Protein AF-A0A378MT13-F1 (afdb_monomer)

Sequence (89 aa):
MLSEERFGFFYIFIFIYFSLLSLSIGYIRPELRTTYDYLEIENKRYYVLSIHRNNIYVLGEKTKDNDEFLFFNQDTLKYYRINITKMPN

Organism: Mannheimia haemolytica (NCBI:txid75985)

Foldseek 3Di:
DPPPVVVVVVVVVVVVVVVVVVVVCVVCVVVVVPPFDWDADPNAIWTFPDQDPQRKTWTFDPDPVRQKIKIAHPVVRDIDIDGHDDDDD

Solvent-accessible surface area (backbone atoms only — not comparable to full-atom values): 5406 Å² total; per-residue (Å²): 144,75,57,69,66,56,49,52,53,50,54,53,50,52,51,52,50,54,51,53,5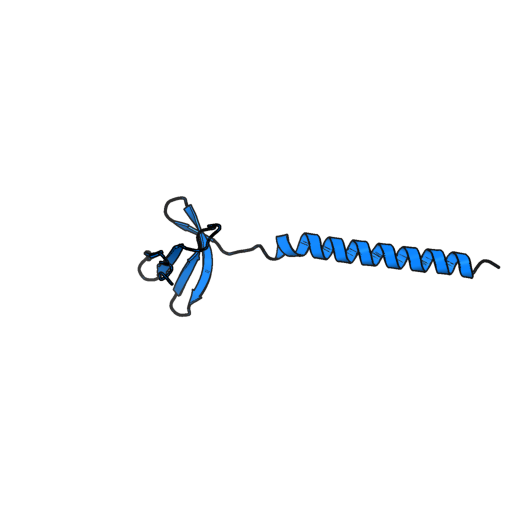0,51,49,50,52,63,63,47,47,60,69,71,67,62,77,64,58,66,49,78,55,95,95,40,75,26,39,57,75,45,78,46,99,80,55,31,35,40,28,32,52,98,52,100,76,65,45,48,38,36,41,37,34,63,92,76,72,47,72,47,82,46,74,62,76,80,77,84,129

pLDDT: mean 77.74, std 11.61, range [47.25, 96.75]

Structure (mmCIF, N/CA/C/O backbone):
data_AF-A0A378MT13-F1
#
_entry.id   AF-A0A378MT13-F1
#
loop_
_atom_site.group_PDB
_atom_site.id
_atom_site.type_symbol
_atom_site.label_atom_id
_atom_site.label_alt_id
_atom_site.label_comp_id
_atom_site.label_asym_id
_atom_site.label_entity_id
_atom_site.label_seq_id
_atom_site.pdbx_PDB_ins_code
_atom_site.Cartn_x
_atom_site.Cartn_y
_atom_site.Cartn_z
_atom_site.occupancy
_atom_site.B_iso_or_equiv
_atom_site.auth_seq_id
_atom_site.auth_comp_id
_atom_site.auth_asym_id
_atom_site.auth_atom_id
_atom_site.pdbx_PDB_model_num
ATOM 1 N N . MET A 1 1 ? 30.660 10.929 -48.610 1.00 47.25 1 MET A N 1
ATOM 2 C CA . MET A 1 1 ? 30.025 9.694 -48.111 1.00 47.25 1 MET A CA 1
ATOM 3 C C . MET A 1 1 ? 30.272 9.645 -46.605 1.00 47.25 1 MET A C 1
ATOM 5 O O . MET A 1 1 ? 31.305 9.168 -46.176 1.00 47.25 1 MET A O 1
ATOM 9 N N . LEU A 1 2 ? 29.447 10.351 -45.825 1.00 54.03 2 LEU A N 1
ATOM 10 C CA . LEU A 1 2 ? 29.644 10.564 -44.371 1.00 54.03 2 LEU A CA 1
ATOM 11 C C . LEU A 1 2 ? 28.296 10.784 -43.648 1.00 54.03 2 LEU A C 1
ATOM 13 O O . LEU A 1 2 ? 28.254 11.223 -42.503 1.00 54.03 2 LEU A O 1
ATOM 17 N N . SER A 1 3 ? 27.183 10.546 -44.349 1.00 64.12 3 SER A N 1
ATOM 18 C CA . SER A 1 3 ? 25.823 10.797 -43.871 1.00 64.12 3 SER A CA 1
ATOM 19 C C . SER A 1 3 ? 25.222 9.549 -43.231 1.00 64.12 3 SER A C 1
ATOM 21 O O . SER A 1 3 ? 24.776 9.624 -42.094 1.00 64.12 3 SER A O 1
ATOM 23 N N . GLU A 1 4 ? 25.252 8.402 -43.912 1.00 66.69 4 GLU A N 1
ATOM 24 C CA . GLU A 1 4 ? 24.550 7.183 -43.477 1.00 66.69 4 GLU A CA 1
ATOM 25 C C . GLU A 1 4 ? 25.055 6.627 -42.141 1.00 66.69 4 GLU A C 1
ATOM 27 O O . GLU A 1 4 ? 24.248 6.341 -41.260 1.00 66.69 4 GLU A O 1
ATOM 32 N N . GLU A 1 5 ? 26.373 6.566 -41.932 1.00 69.56 5 GLU A N 1
ATOM 33 C CA . GLU A 1 5 ? 26.940 6.108 -40.656 1.00 69.56 5 GLU A CA 1
ATOM 34 C C . GLU A 1 5 ? 26.541 7.033 -39.498 1.00 69.56 5 GLU A C 1
ATOM 36 O O . GLU A 1 5 ? 26.123 6.566 -38.439 1.00 69.56 5 GLU A O 1
ATOM 41 N N . ARG A 1 6 ? 26.575 8.357 -39.710 1.00 71.38 6 ARG A N 1
ATOM 42 C CA . ARG A 1 6 ? 26.165 9.348 -38.698 1.00 71.38 6 ARG A CA 1
ATOM 43 C C . ARG A 1 6 ? 24.673 9.255 -38.375 1.00 71.38 6 ARG A C 1
ATOM 45 O O . ARG A 1 6 ? 24.304 9.418 -37.213 1.00 71.38 6 ARG A O 1
ATOM 52 N N . PHE A 1 7 ? 23.831 8.961 -39.368 1.00 77.69 7 PHE A N 1
ATOM 53 C CA . PHE A 1 7 ? 22.410 8.689 -39.147 1.00 77.69 7 PHE A CA 1
ATOM 54 C C . PHE A 1 7 ? 22.204 7.395 -38.352 1.00 77.69 7 PHE A C 1
ATOM 56 O O . PHE A 1 7 ? 21.423 7.394 -37.404 1.00 77.69 7 PHE A O 1
ATOM 63 N N . GLY A 1 8 ? 22.950 6.328 -38.653 1.00 83.38 8 GLY A N 1
ATOM 64 C CA . GLY A 1 8 ? 22.916 5.079 -37.886 1.00 83.38 8 GLY A CA 1
ATOM 65 C C . GLY A 1 8 ? 23.275 5.278 -36.410 1.00 83.38 8 GLY A C 1
ATOM 66 O O . GLY A 1 8 ? 22.523 4.860 -35.529 1.00 83.38 8 GLY A O 1
ATOM 67 N N . PHE A 1 9 ? 24.365 6.001 -36.129 1.00 87.50 9 PHE A N 1
ATOM 68 C CA . PHE A 1 9 ? 24.752 6.353 -34.758 1.00 87.50 9 PHE A CA 1
ATOM 69 C C . PHE A 1 9 ? 23.671 7.164 -34.033 1.00 87.50 9 PHE A C 1
ATOM 71 O O . PHE A 1 9 ? 23.394 6.907 -32.861 1.00 87.50 9 PHE A O 1
ATOM 78 N N . PHE A 1 10 ? 23.028 8.109 -34.721 1.00 89.38 10 PHE A N 1
ATOM 79 C CA . PHE A 1 10 ? 21.945 8.909 -34.154 1.00 89.38 10 PHE A CA 1
ATOM 80 C C . PHE A 1 10 ? 20.717 8.062 -33.788 1.00 89.38 10 PHE A C 1
ATOM 82 O O . PHE A 1 10 ? 20.169 8.219 -32.697 1.00 89.38 10 PHE A O 1
ATOM 89 N N . TYR A 1 11 ? 20.316 7.120 -34.647 1.00 89.62 11 TYR A N 1
ATOM 90 C CA . TYR A 1 11 ? 19.201 6.213 -34.355 1.00 89.62 11 TYR A CA 1
ATOM 91 C C . TYR A 1 11 ? 19.496 5.281 -33.182 1.00 89.62 11 TYR A C 1
ATOM 93 O O . TYR A 1 11 ? 18.642 5.112 -32.312 1.00 89.62 11 TYR A O 1
ATOM 101 N N . ILE A 1 12 ? 20.707 4.720 -33.118 1.00 94.88 12 ILE A N 1
ATOM 102 C CA . ILE A 1 12 ? 21.135 3.873 -31.995 1.00 94.88 12 ILE A CA 1
ATOM 103 C C . ILE A 1 12 ? 21.137 4.680 -30.694 1.00 94.88 12 ILE A C 1
ATOM 105 O O . ILE A 1 12 ? 20.628 4.212 -29.677 1.00 94.88 12 ILE A O 1
ATOM 109 N N . PHE A 1 13 ? 21.647 5.912 -30.730 1.00 94.56 13 PHE A N 1
ATOM 110 C CA . PHE A 1 13 ? 21.640 6.806 -29.577 1.00 94.56 13 PHE A CA 1
ATOM 111 C C . PHE A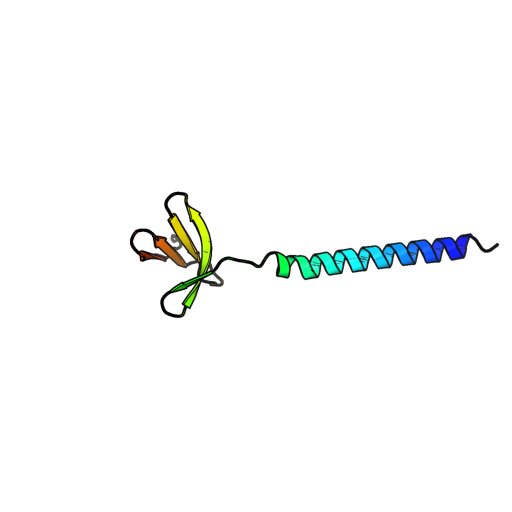 1 13 ? 20.217 7.091 -29.079 1.00 94.56 13 PHE A C 1
ATOM 113 O O . PHE A 1 13 ? 19.944 6.918 -27.893 1.00 94.56 13 PHE A O 1
ATOM 120 N N . ILE A 1 14 ? 19.298 7.466 -29.977 1.00 95.88 14 ILE A N 1
ATOM 121 C CA . ILE A 1 14 ? 17.887 7.702 -29.636 1.00 95.88 14 ILE A CA 1
ATOM 122 C C . ILE A 1 14 ? 17.256 6.442 -29.044 1.00 95.88 14 ILE A C 1
ATOM 124 O O . ILE A 1 14 ? 16.586 6.515 -28.015 1.00 95.88 14 ILE A O 1
ATOM 128 N N . PHE A 1 15 ? 17.481 5.284 -29.666 1.00 96.31 15 PHE A N 1
ATOM 129 C CA . PHE A 1 15 ? 16.920 4.020 -29.203 1.00 96.31 15 PHE A CA 1
ATOM 130 C C . PHE A 1 15 ? 17.380 3.682 -27.780 1.00 96.31 15 PHE A C 1
ATOM 132 O O . PHE A 1 15 ? 16.550 3.380 -26.919 1.00 96.31 15 PHE A O 1
ATOM 139 N N . ILE A 1 16 ? 18.685 3.782 -27.510 1.00 96.69 16 ILE A N 1
ATOM 140 C CA . ILE A 1 16 ? 19.251 3.535 -26.178 1.00 96.69 16 ILE A CA 1
ATOM 141 C C . ILE A 1 16 ? 18.707 4.554 -25.174 1.00 96.69 16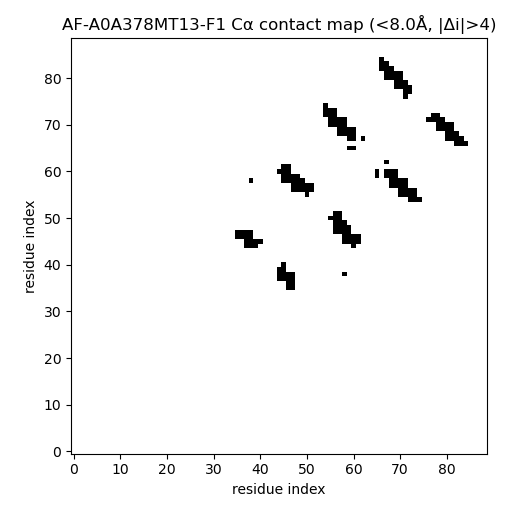 ILE A C 1
ATOM 143 O O . ILE A 1 16 ? 18.275 4.166 -24.089 1.00 96.69 16 ILE A O 1
ATOM 147 N N . TYR A 1 17 ? 18.673 5.837 -25.543 1.00 96.06 17 TYR A N 1
ATOM 148 C CA . TYR A 1 17 ? 18.170 6.908 -24.686 1.00 96.06 17 TYR A CA 1
ATOM 149 C C . TYR A 1 17 ? 16.725 6.653 -24.237 1.00 96.06 17 TYR A C 1
ATOM 151 O O . TYR A 1 17 ? 16.451 6.625 -23.037 1.00 96.06 17 TYR A O 1
ATOM 159 N N . PHE A 1 18 ? 15.805 6.403 -25.174 1.00 96.75 18 PHE A N 1
ATOM 160 C CA . PHE A 1 18 ? 14.399 6.159 -24.836 1.00 96.75 18 PHE A CA 1
ATOM 161 C C . PHE A 1 18 ? 14.186 4.828 -24.110 1.00 96.75 18 PHE A C 1
ATOM 163 O O . PHE A 1 18 ? 13.346 4.759 -23.211 1.00 96.75 18 PHE A O 1
ATOM 170 N N . SER A 1 19 ? 14.962 3.793 -24.441 1.00 96.69 19 SER A N 1
ATOM 171 C CA . SER A 1 19 ? 14.900 2.504 -23.743 1.00 96.69 19 SER A CA 1
ATOM 172 C C . SER A 1 19 ? 15.283 2.657 -22.272 1.00 96.69 19 SER A C 1
ATOM 174 O O . SER A 1 19 ? 14.505 2.278 -21.395 1.00 96.69 19 SER A O 1
ATOM 176 N N . LEU A 1 20 ? 16.429 3.288 -21.993 1.00 96.62 20 LEU A N 1
ATOM 177 C CA . LEU A 1 20 ? 16.882 3.557 -20.627 1.00 96.62 20 LEU A CA 1
ATOM 178 C C . LEU A 1 20 ? 15.912 4.474 -19.879 1.00 96.62 20 LEU A C 1
ATOM 180 O O . LEU A 1 20 ? 15.588 4.199 -18.729 1.00 96.62 20 LEU A O 1
ATOM 184 N N . LEU A 1 21 ? 15.392 5.519 -20.527 1.00 94.94 21 LEU A N 1
ATOM 185 C CA . LEU A 1 21 ? 14.402 6.413 -19.926 1.00 94.94 21 LEU A CA 1
ATOM 186 C C . LEU A 1 21 ? 13.129 5.656 -19.515 1.00 94.94 21 LEU A C 1
ATOM 188 O O . LEU A 1 21 ? 12.647 5.824 -18.396 1.00 94.94 21 LEU A O 1
ATOM 192 N N . SER A 1 22 ? 12.600 4.802 -20.397 1.00 93.31 22 SER A N 1
ATOM 193 C CA . SER A 1 22 ? 11.405 3.998 -20.116 1.00 93.31 22 SER A CA 1
ATOM 194 C C . SER A 1 22 ? 11.623 3.027 -18.954 1.00 93.31 22 SER A C 1
ATOM 196 O O . SER A 1 22 ? 10.745 2.882 -18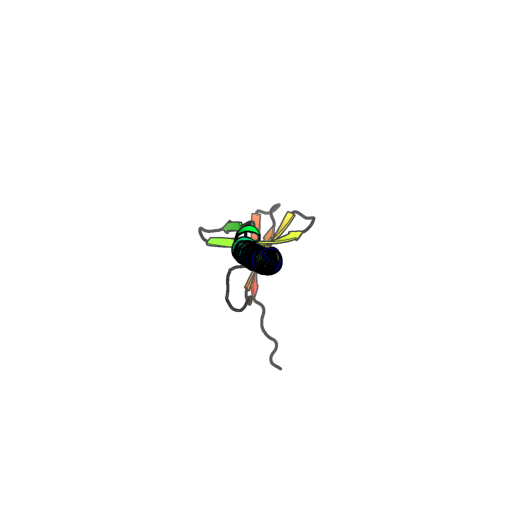.102 1.00 93.31 22 SER A O 1
ATOM 198 N N . LEU A 1 23 ? 12.816 2.430 -18.874 1.00 92.88 23 LEU A N 1
ATOM 199 C CA . LEU A 1 23 ? 13.198 1.516 -17.807 1.00 92.88 23 LEU A CA 1
ATOM 200 C C . LEU A 1 23 ? 13.341 2.258 -16.478 1.00 92.88 23 LEU A C 1
ATOM 202 O O . LEU A 1 23 ? 12.802 1.805 -15.475 1.00 92.8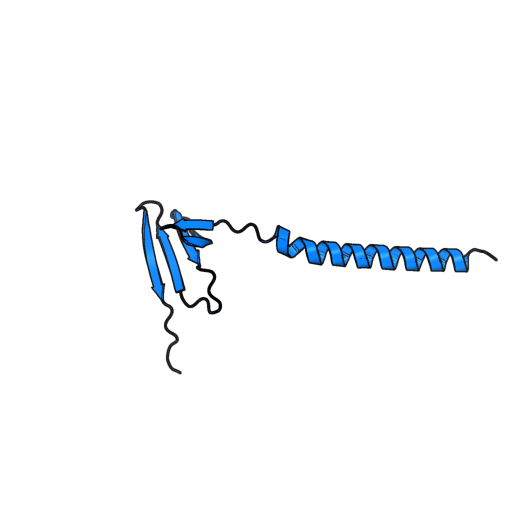8 23 LEU A O 1
ATOM 206 N N . SER A 1 24 ? 13.971 3.433 -16.478 1.00 90.69 24 SER A N 1
ATOM 207 C CA . SER A 1 24 ? 14.083 4.291 -15.297 1.00 90.69 24 SER A CA 1
ATOM 208 C C . SER A 1 24 ? 12.716 4.747 -14.791 1.00 90.69 24 SER A C 1
ATOM 210 O O . SER A 1 24 ? 12.446 4.663 -13.597 1.00 90.69 24 SER A O 1
ATOM 212 N N . ILE A 1 25 ? 11.808 5.168 -15.679 1.00 88.50 25 ILE A N 1
ATOM 213 C CA . ILE A 1 25 ? 10.435 5.522 -15.290 1.00 88.50 25 ILE A CA 1
ATOM 214 C C . ILE A 1 25 ? 9.705 4.293 -14.741 1.00 88.50 25 ILE A C 1
ATOM 216 O O . ILE A 1 25 ? 9.040 4.387 -13.712 1.00 88.50 25 ILE A O 1
ATOM 220 N N . GLY A 1 26 ? 9.836 3.137 -15.395 1.00 85.31 26 GLY A N 1
ATOM 221 C CA . GLY A 1 26 ? 9.257 1.875 -14.935 1.00 85.31 26 GLY A CA 1
ATOM 222 C C . GLY A 1 26 ? 9.798 1.419 -13.578 1.00 85.31 26 GLY A C 1
ATOM 223 O O . GLY A 1 26 ? 9.039 0.864 -12.791 1.00 85.31 26 GLY A O 1
ATOM 224 N N . TYR A 1 27 ? 11.067 1.703 -13.289 1.00 84.81 27 TYR A N 1
ATOM 225 C CA . TYR A 1 27 ? 11.737 1.383 -12.030 1.00 84.81 27 TYR A CA 1
ATOM 226 C C . TYR A 1 27 ? 11.354 2.345 -10.896 1.00 84.81 27 TYR A C 1
ATOM 228 O O . TYR A 1 27 ? 11.108 1.907 -9.778 1.00 84.81 27 TYR A O 1
ATOM 236 N N . ILE A 1 28 ? 11.239 3.645 -11.184 1.00 81.19 28 ILE A N 1
ATOM 237 C CA . ILE A 1 28 ? 10.891 4.680 -10.194 1.00 81.19 28 ILE A CA 1
ATOM 238 C C . ILE A 1 28 ? 9.377 4.693 -9.897 1.00 81.19 28 ILE A C 1
ATOM 240 O O . ILE A 1 28 ? 8.946 5.005 -8.787 1.00 81.19 28 ILE A O 1
ATOM 244 N N . ARG A 1 29 ? 8.528 4.353 -10.876 1.00 72.12 29 ARG A N 1
ATOM 245 C CA . ARG A 1 29 ? 7.059 4.426 -10.752 1.00 72.12 29 ARG A CA 1
ATOM 246 C C . ARG A 1 29 ? 6.472 3.602 -9.590 1.00 72.12 29 ARG A C 1
ATOM 248 O O . ARG A 1 29 ? 5.535 4.109 -8.973 1.00 72.12 29 ARG A O 1
ATOM 255 N N . PRO A 1 30 ? 6.940 2.378 -9.284 1.00 64.75 30 PRO A N 1
ATOM 256 C CA .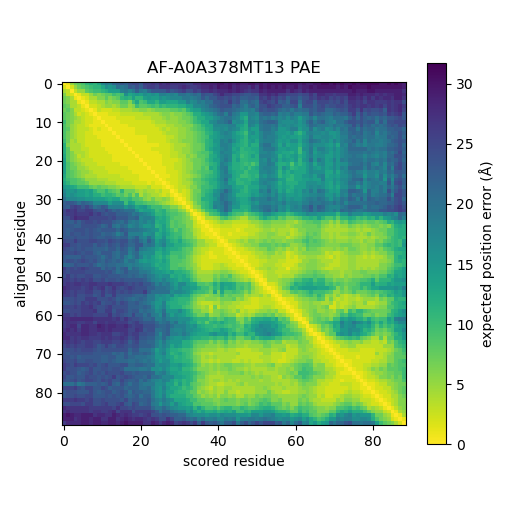 PRO A 1 30 ? 6.526 1.636 -8.098 1.00 64.75 30 PRO A CA 1
ATOM 257 C C . PRO A 1 30 ? 6.804 2.399 -6.804 1.00 64.75 30 PRO A C 1
ATOM 259 O O . PRO A 1 30 ? 5.896 2.510 -5.989 1.00 64.75 30 PRO A O 1
ATOM 262 N N . GLU A 1 31 ? 7.994 2.991 -6.660 1.00 62.69 31 GLU A N 1
ATOM 263 C CA . GLU A 1 31 ? 8.383 3.746 -5.460 1.00 62.69 31 GLU A CA 1
ATOM 264 C C . GLU A 1 31 ? 7.579 5.047 -5.299 1.00 62.69 31 GLU A C 1
ATOM 266 O O . GLU A 1 31 ? 7.193 5.415 -4.189 1.00 62.69 31 GLU A O 1
ATOM 271 N N . LEU A 1 32 ? 7.231 5.715 -6.405 1.00 58.25 32 LEU A N 1
ATOM 272 C CA . LEU A 1 32 ? 6.375 6.911 -6.380 1.00 58.25 32 LEU A CA 1
ATOM 273 C C . LEU A 1 32 ? 4.892 6.601 -6.124 1.00 58.25 32 LEU A C 1
ATOM 275 O O . LEU A 1 32 ? 4.159 7.460 -5.641 1.00 58.25 32 LEU A O 1
ATOM 279 N N . ARG A 1 33 ? 4.422 5.396 -6.468 1.00 55.91 33 ARG A N 1
ATOM 280 C CA . ARG A 1 33 ? 3.037 4.956 -6.211 1.00 55.91 33 ARG A CA 1
ATOM 281 C C . ARG A 1 33 ? 2.840 4.344 -4.824 1.00 55.91 33 ARG A C 1
ATOM 283 O O . ARG A 1 33 ? 1.704 4.047 -4.471 1.00 55.91 33 ARG A O 1
ATOM 290 N N . THR A 1 34 ? 3.907 4.154 -4.050 1.00 54.19 34 THR A N 1
ATOM 291 C CA . THR A 1 34 ? 3.862 3.551 -2.707 1.00 54.19 34 THR A CA 1
ATOM 292 C C . THR A 1 34 ? 3.676 4.547 -1.564 1.00 54.19 34 THR A C 1
ATOM 294 O O . THR A 1 34 ? 3.897 4.185 -0.409 1.00 54.19 34 THR A O 1
ATOM 297 N N . THR A 1 35 ? 3.235 5.777 -1.826 1.00 57.22 35 THR A N 1
ATOM 298 C CA . THR A 1 35 ? 2.756 6.665 -0.757 1.00 57.22 35 THR A CA 1
ATOM 299 C C . THR A 1 35 ? 1.352 6.223 -0.351 1.00 57.22 35 THR A C 1
ATOM 301 O O . THR A 1 35 ? 0.349 6.789 -0.772 1.00 57.22 35 THR A O 1
ATOM 304 N N . TYR A 1 36 ? 1.284 5.129 0.402 1.00 62.78 36 TYR A N 1
ATOM 305 C CA . TYR A 1 36 ? 0.060 4.715 1.069 1.00 62.78 36 TYR A CA 1
ATOM 306 C C . TYR A 1 36 ? -0.022 5.446 2.400 1.00 62.78 36 TYR A C 1
ATOM 308 O O . TYR A 1 36 ? 0.919 5.389 3.198 1.00 62.78 36 TYR A O 1
ATOM 316 N N . ASP A 1 37 ? -1.155 6.090 2.648 1.00 72.31 37 ASP A N 1
ATOM 317 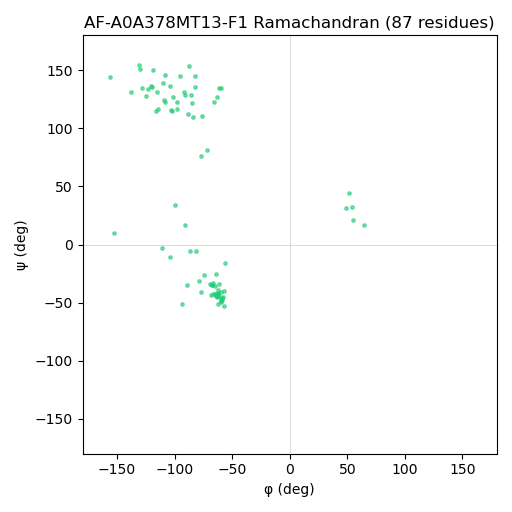C CA . ASP A 1 37 ? -1.472 6.563 3.985 1.00 72.31 37 ASP A CA 1
ATOM 318 C C . ASP A 1 37 ? -1.509 5.352 4.925 1.00 72.31 37 ASP A C 1
ATOM 320 O O . ASP A 1 37 ? -2.046 4.291 4.590 1.00 72.31 37 ASP A O 1
ATOM 324 N N . TYR A 1 38 ? -0.892 5.482 6.094 1.00 77.88 38 TYR A N 1
ATOM 325 C CA . TYR A 1 38 ? -0.892 4.447 7.119 1.00 77.88 38 TYR A CA 1
ATOM 326 C C . TYR A 1 38 ? -1.288 5.051 8.459 1.00 77.88 38 TYR A C 1
ATOM 328 O O . TYR A 1 38 ? -1.047 6.227 8.728 1.00 77.88 38 TYR A O 1
ATOM 336 N N . LEU A 1 39 ? -1.903 4.229 9.299 1.00 81.88 39 LEU A N 1
ATOM 337 C CA . LEU A 1 39 ? -2.348 4.592 10.632 1.00 81.88 39 LEU A CA 1
ATOM 338 C C . LEU A 1 39 ? -1.697 3.643 11.638 1.00 81.88 39 LEU A C 1
ATOM 340 O O . LEU A 1 39 ? -1.635 2.432 11.419 1.00 81.88 39 LEU A O 1
ATOM 344 N N . GLU A 1 40 ? -1.159 4.201 12.718 1.00 82.88 40 GLU A N 1
ATOM 345 C CA . GLU A 1 40 ? -0.504 3.436 13.774 1.00 82.88 40 GLU A CA 1
ATOM 346 C C . GLU A 1 40 ? -1.480 3.221 14.934 1.00 82.88 40 GLU A C 1
ATOM 348 O O . GLU A 1 40 ? -1.949 4.177 15.548 1.00 82.88 40 GLU A O 1
ATOM 353 N N . ILE A 1 41 ? -1.812 1.958 15.208 1.00 80.75 41 ILE A N 1
ATOM 354 C CA . ILE A 1 41 ? -2.688 1.542 16.311 1.00 80.75 41 ILE A CA 1
ATOM 355 C C . ILE A 1 41 ? -1.909 0.522 17.136 1.00 80.75 41 ILE A C 1
ATOM 357 O O . ILE A 1 41 ? -1.396 -0.446 16.578 1.00 80.75 41 ILE A O 1
ATOM 361 N N . GLU A 1 42 ? -1.809 0.735 18.451 1.00 82.62 42 GLU A N 1
ATOM 362 C CA . GLU A 1 42 ? -1.125 -0.189 19.376 1.00 82.62 42 GLU A CA 1
ATOM 363 C C . GLU A 1 42 ? 0.296 -0.567 18.914 1.00 82.62 42 GLU A C 1
ATOM 365 O O . GLU A 1 42 ? 0.700 -1.728 18.951 1.00 82.62 42 GLU A O 1
ATOM 370 N N . ASN A 1 43 ? 1.070 0.428 18.460 1.00 82.50 43 ASN A N 1
ATOM 371 C CA . ASN A 1 43 ? 2.448 0.251 17.979 1.00 82.50 43 ASN A CA 1
ATOM 372 C C . ASN A 1 43 ? 2.575 -0.626 16.711 1.00 82.50 43 ASN A C 1
ATOM 374 O O . ASN A 1 43 ? 3.660 -1.120 16.390 1.00 82.50 43 ASN A O 1
ATOM 378 N N . LYS A 1 44 ? 1.469 -0.838 15.985 1.00 81.25 44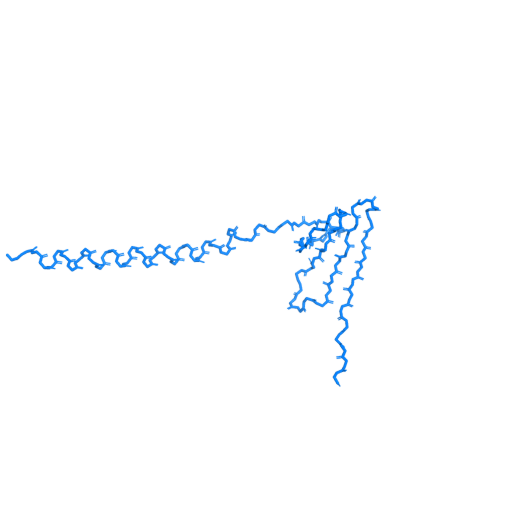 LYS A N 1
ATOM 379 C CA . LYS A 1 44 ? 1.412 -1.597 14.732 1.00 81.25 44 LYS A CA 1
ATOM 380 C C . LYS A 1 44 ? 0.893 -0.705 13.604 1.00 81.25 44 LYS A C 1
ATOM 382 O O . LYS A 1 44 ? -0.056 0.057 13.781 1.00 81.25 44 LYS A O 1
ATOM 387 N N . ARG A 1 45 ? 1.528 -0.785 12.431 1.00 81.56 45 ARG A N 1
ATOM 388 C CA . ARG A 1 45 ? 1.171 0.025 11.255 1.00 81.56 45 ARG A CA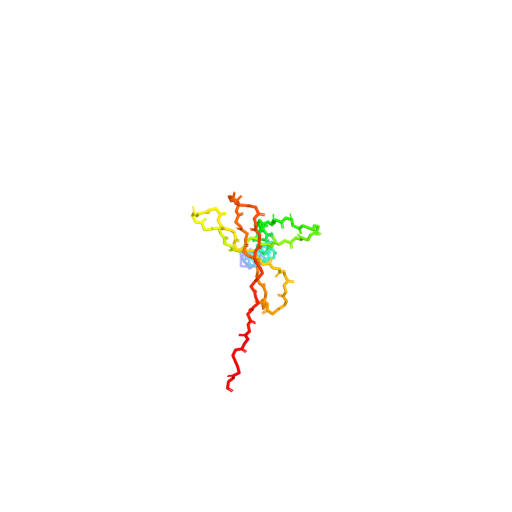 1
ATOM 389 C C . ARG A 1 45 ? 0.149 -0.696 10.390 1.00 81.56 45 ARG A C 1
ATOM 391 O O . ARG A 1 45 ? 0.400 -1.821 9.959 1.00 81.56 45 ARG A O 1
ATOM 398 N N . TYR A 1 46 ? -0.936 -0.005 10.071 1.00 82.62 46 TYR A N 1
ATOM 399 C CA . TYR A 1 46 ? -1.966 -0.479 9.157 1.00 82.62 46 TYR A CA 1
ATOM 400 C C . TYR A 1 46 ? -2.092 0.462 7.965 1.00 82.62 46 TYR A C 1
ATOM 402 O O . TYR A 1 46 ? -2.110 1.679 8.127 1.00 82.62 46 TYR A O 1
ATOM 410 N N . TYR A 1 47 ? -2.184 -0.095 6.763 1.00 82.69 47 TYR A N 1
ATOM 411 C CA . TYR A 1 47 ? -2.328 0.682 5.536 1.00 82.69 47 TYR A CA 1
ATOM 412 C C . TYR A 1 47 ? -3.788 1.075 5.330 1.00 82.69 47 TYR A C 1
ATOM 414 O O . TYR A 1 47 ? -4.682 0.243 5.481 1.00 82.69 47 TYR A O 1
ATOM 422 N N . VAL A 1 48 ? -4.038 2.327 4.958 1.00 82.06 48 VAL A N 1
ATOM 423 C CA . VAL A 1 48 ? -5.376 2.804 4.608 1.00 82.06 48 VAL A CA 1
ATOM 424 C C . VAL A 1 48 ? -5.720 2.292 3.214 1.00 82.06 48 VAL A C 1
ATOM 426 O O . VAL A 1 48 ? -5.136 2.708 2.217 1.00 82.06 48 VAL A O 1
ATOM 429 N N . LEU A 1 49 ? -6.674 1.367 3.148 1.00 79.44 49 LEU A N 1
ATOM 430 C CA . LEU A 1 49 ? -7.147 0.780 1.895 1.00 79.44 49 LEU A CA 1
ATOM 431 C C . LEU A 1 49 ? -8.303 1.584 1.296 1.00 79.44 49 LEU A C 1
ATOM 433 O O . LEU A 1 49 ? -8.437 1.676 0.078 1.00 79.44 49 LEU A O 1
ATOM 437 N N . SER A 1 50 ? -9.163 2.147 2.147 1.00 77.56 50 SER A N 1
ATOM 438 C CA . SER A 1 50 ? -10.300 2.964 1.726 1.00 77.56 50 SER A CA 1
ATOM 439 C C . SER A 1 50 ? -10.727 3.923 2.830 1.00 77.56 50 SER A C 1
ATOM 441 O O . SER A 1 50 ? -10.705 3.570 4.010 1.00 77.56 50 SER A O 1
ATOM 443 N N . ILE A 1 51 ? -11.160 5.117 2.425 1.00 77.94 51 ILE A N 1
ATOM 444 C CA . ILE A 1 51 ? -11.792 6.111 3.292 1.00 77.94 51 ILE A CA 1
ATOM 445 C C . ILE A 1 51 ? -13.235 6.265 2.819 1.00 77.94 51 ILE A C 1
ATOM 447 O O . ILE A 1 51 ? -13.494 6.666 1.681 1.00 77.94 51 ILE A O 1
ATOM 451 N N . HIS A 1 52 ? -14.185 5.921 3.680 1.00 76.94 52 HIS A N 1
ATOM 452 C CA . HIS A 1 52 ? -15.605 6.108 3.416 1.00 76.94 52 HIS A CA 1
ATOM 453 C C . HIS A 1 52 ? -16.062 7.502 3.856 1.00 76.94 52 HIS A C 1
ATOM 455 O O . HIS A 1 52 ? -15.512 8.071 4.797 1.00 76.94 52 HIS A O 1
ATOM 461 N N . ARG A 1 53 ? -17.120 8.033 3.221 1.00 67.44 53 ARG A N 1
ATOM 462 C CA . ARG A 1 53 ? -17.659 9.389 3.481 1.00 67.44 53 ARG A CA 1
ATOM 463 C C . ARG A 1 53 ? -18.049 9.667 4.943 1.00 67.44 53 ARG A C 1
ATOM 465 O O . ARG A 1 53 ? -18.188 10.828 5.299 1.00 67.44 53 ARG A O 1
ATOM 472 N N . ASN A 1 54 ? -18.191 8.635 5.774 1.00 70.50 54 ASN A N 1
ATOM 473 C CA . ASN A 1 54 ? -18.537 8.742 7.194 1.00 70.50 54 ASN A CA 1
ATOM 474 C C . ASN A 1 54 ? -17.309 8.615 8.120 1.00 70.50 54 ASN A C 1
ATOM 476 O O . ASN A 1 54 ? -17.420 8.006 9.176 1.00 70.50 54 ASN A O 1
ATOM 480 N N . ASN A 1 55 ? -16.127 9.094 7.712 1.00 70.62 55 ASN A N 1
ATOM 481 C CA . ASN A 1 55 ? -14.882 9.010 8.503 1.00 70.62 55 ASN A CA 1
ATOM 482 C C . ASN A 1 55 ? -14.520 7.581 8.954 1.00 70.62 55 ASN A C 1
ATOM 484 O O . ASN A 1 55 ? -13.956 7.331 10.024 1.00 70.62 55 ASN A O 1
ATOM 488 N N . ILE A 1 56 ? -14.877 6.620 8.111 1.00 75.31 56 ILE A N 1
ATOM 489 C CA . ILE A 1 56 ? -14.632 5.202 8.319 1.00 75.31 56 ILE A CA 1
ATOM 490 C C . ILE A 1 56 ? -13.433 4.812 7.468 1.00 75.31 56 ILE A C 1
ATOM 492 O O . ILE A 1 56 ? -13.433 5.020 6.254 1.00 75.31 56 ILE A O 1
ATOM 496 N N . TYR A 1 57 ? -12.444 4.202 8.104 1.00 78.88 57 TYR A N 1
ATOM 497 C CA . TYR A 1 57 ? -11.217 3.751 7.474 1.00 78.88 57 TYR A CA 1
ATOM 498 C C . TYR A 1 57 ? -11.242 2.235 7.409 1.00 78.88 57 TYR A C 1
ATOM 500 O O . TYR A 1 57 ? -11.352 1.555 8.431 1.00 78.88 57 TYR A O 1
ATOM 508 N N . VAL A 1 58 ? -11.122 1.703 6.198 1.00 77.25 58 VAL A N 1
ATOM 509 C CA . VAL A 1 58 ? -10.807 0.291 6.005 1.00 77.25 58 VAL A CA 1
ATOM 510 C C . VAL A 1 58 ? -9.294 0.187 5.986 1.00 77.25 58 VAL A C 1
ATOM 512 O O . VAL A 1 58 ? -8.630 0.714 5.092 1.00 77.25 58 VAL A O 1
ATOM 515 N N . LEU A 1 59 ? -8.762 -0.453 7.012 1.00 80.12 59 LEU A N 1
ATOM 516 C CA . LEU A 1 59 ? -7.350 -0.648 7.253 1.00 80.12 59 LEU A CA 1
ATOM 517 C C . LEU A 1 59 ? -6.974 -2.091 6.915 1.00 80.12 59 LEU A C 1
ATOM 519 O O . LEU A 1 59 ? -7.675 -3.039 7.268 1.00 80.12 59 LEU A O 1
ATOM 523 N N . GLY A 1 60 ? -5.852 -2.256 6.231 1.00 71.75 60 GLY A N 1
ATOM 524 C CA . GLY A 1 60 ? -5.255 -3.553 5.946 1.00 71.75 60 GLY A CA 1
ATOM 525 C C . GLY A 1 60 ? -3.970 -3.730 6.729 1.00 71.75 60 GLY A C 1
ATOM 526 O O . GLY A 1 60 ? -3.149 -2.812 6.811 1.00 71.75 60 GLY A O 1
ATOM 527 N N . GLU A 1 61 ? -3.759 -4.926 7.262 1.00 70.56 61 GLU A N 1
ATOM 528 C CA . GLU A 1 61 ? -2.411 -5.357 7.609 1.00 70.56 61 GLU A CA 1
ATOM 529 C C . GLU A 1 61 ? -1.724 -5.900 6.349 1.00 70.56 61 GLU A C 1
ATOM 531 O O . GLU A 1 61 ? -2.364 -6.510 5.494 1.00 70.56 61 GLU A O 1
ATOM 536 N N . LYS A 1 62 ? -0.410 -5.694 6.214 1.00 61.22 62 LYS A N 1
ATOM 537 C CA . LYS A 1 62 ? 0.373 -6.316 5.140 1.00 61.22 62 LYS A CA 1
ATOM 538 C C . LYS A 1 62 ? 0.522 -7.811 5.421 1.00 61.22 62 LYS A C 1
ATOM 540 O O . LYS A 1 62 ? 1.547 -8.254 5.931 1.00 61.22 62 LYS A O 1
ATOM 545 N N . THR A 1 63 ? -0.499 -8.583 5.082 1.00 59.16 63 THR A N 1
ATOM 546 C CA . THR A 1 63 ? -0.478 -10.045 5.117 1.00 59.16 63 THR A CA 1
ATOM 547 C C . THR A 1 63 ? -0.450 -10.586 3.693 1.00 59.16 63 THR A C 1
ATOM 549 O O . THR A 1 63 ? -0.978 -9.987 2.760 1.00 59.16 63 THR A O 1
ATOM 552 N N . LYS A 1 64 ? 0.241 -11.711 3.499 1.00 54.41 64 LYS A N 1
ATOM 553 C CA . LYS A 1 64 ? 0.433 -12.321 2.175 1.00 54.41 64 LYS A CA 1
ATOM 554 C C . LYS A 1 64 ? -0.889 -12.797 1.556 1.00 54.41 64 LYS A C 1
ATOM 556 O O . LYS A 1 64 ? -0.995 -12.844 0.335 1.00 54.41 64 LYS A O 1
ATOM 561 N N . ASP A 1 65 ? -1.872 -13.092 2.405 1.00 64.31 65 ASP A N 1
ATOM 562 C CA . ASP A 1 65 ? -3.136 -13.718 2.025 1.00 64.31 65 ASP A CA 1
ATOM 563 C C . ASP A 1 65 ? -4.359 -12.788 2.152 1.00 64.31 65 ASP A C 1
ATOM 565 O O . ASP A 1 65 ? -5.445 -13.181 1.746 1.00 64.31 65 ASP A O 1
ATOM 569 N N . ASN A 1 66 ? -4.201 -11.540 2.632 1.00 63.28 66 ASN A N 1
ATOM 570 C CA . ASN A 1 66 ? -5.299 -10.568 2.822 1.00 63.28 66 ASN A CA 1
ATOM 571 C C . ASN A 1 66 ? -6.525 -11.148 3.567 1.00 63.28 66 ASN A C 1
ATOM 573 O O . ASN A 1 66 ? -7.660 -10.747 3.320 1.00 63.28 66 ASN A O 1
ATOM 577 N N . ASP A 1 67 ? -6.312 -12.100 4.473 1.00 69.75 67 ASP A N 1
ATOM 578 C CA . ASP A 1 67 ? -7.402 -12.796 5.170 1.00 69.75 67 ASP A CA 1
ATOM 579 C C . ASP A 1 67 ? -7.951 -11.987 6.369 1.00 69.75 67 ASP A C 1
ATOM 581 O O . ASP A 1 67 ? -8.941 -12.375 6.993 1.00 69.75 67 ASP A O 1
ATOM 585 N N . GLU A 1 68 ? -7.328 -10.849 6.694 1.00 71.75 68 GLU A N 1
ATOM 586 C CA . GLU A 1 68 ? -7.652 -10.030 7.861 1.00 71.75 68 GLU A CA 1
ATOM 587 C C . GLU A 1 68 ? -7.653 -8.532 7.532 1.00 71.75 68 GLU A C 1
ATOM 589 O O . GLU A 1 68 ? -6.701 -7.994 6.961 1.00 71.75 68 GLU A O 1
ATOM 594 N N . PHE A 1 69 ? -8.719 -7.849 7.953 1.00 78.06 69 PHE A N 1
ATOM 595 C CA . PHE A 1 69 ? -8.880 -6.402 7.825 1.00 78.06 69 PHE A CA 1
ATOM 596 C C . PHE A 1 69 ? -9.298 -5.779 9.153 1.00 78.06 69 PHE A C 1
ATOM 598 O O . PHE A 1 69 ? -9.946 -6.405 9.993 1.00 78.06 69 PHE A O 1
ATOM 605 N N . LEU A 1 70 ? -8.974 -4.503 9.318 1.00 81.94 70 LEU A N 1
ATOM 606 C CA . LEU A 1 70 ? -9.398 -3.687 10.443 1.00 81.94 70 LEU A CA 1
ATOM 607 C C . LEU A 1 70 ? -10.301 -2.564 9.958 1.00 81.94 70 LEU A C 1
ATOM 609 O O . LEU A 1 70 ? -9.989 -1.840 9.023 1.00 81.94 70 LEU A O 1
ATOM 613 N N . PHE A 1 71 ? -11.434 -2.398 10.617 1.00 83.06 71 PHE A N 1
ATOM 614 C CA . PHE A 1 71 ? -12.338 -1.291 10.380 1.00 83.06 71 PHE A CA 1
ATOM 615 C C . PHE A 1 71 ? -12.170 -0.279 11.500 1.00 83.06 71 PHE A C 1
ATOM 617 O O . PHE A 1 71 ? -12.461 -0.595 12.652 1.00 83.06 71 PHE A O 1
ATOM 624 N N . PHE A 1 72 ? -11.701 0.922 11.179 1.00 83.00 72 PHE A N 1
ATOM 625 C CA . PHE A 1 72 ? -11.491 1.991 12.147 1.00 83.00 72 PHE A CA 1
ATOM 626 C C . PHE A 1 72 ? -12.526 3.097 11.953 1.00 83.00 72 PHE A C 1
ATOM 628 O O . PHE A 1 72 ? -12.671 3.653 10.864 1.00 83.00 72 PHE A O 1
ATOM 635 N N . ASN A 1 73 ? -13.259 3.412 13.017 1.00 81.75 73 ASN A N 1
ATOM 636 C CA . ASN A 1 73 ? -14.228 4.497 13.039 1.00 81.75 73 ASN A CA 1
ATOM 637 C C . ASN A 1 73 ? -13.608 5.695 13.770 1.00 81.75 73 ASN A C 1
ATOM 639 O O . ASN A 1 73 ? -13.348 5.612 14.971 1.00 81.75 73 ASN A O 1
ATOM 643 N N . GLN A 1 74 ? -13.385 6.802 13.058 1.00 79.50 74 GLN A N 1
ATOM 644 C CA . GLN A 1 74 ? -12.763 7.986 13.656 1.00 79.50 74 GLN A CA 1
ATOM 645 C C . GLN A 1 74 ? -13.643 8.676 14.698 1.00 79.50 74 GLN A C 1
ATOM 647 O O . GLN A 1 74 ? -13.112 9.161 15.692 1.00 79.50 74 GLN A O 1
ATOM 652 N N . ASP A 1 75 ? -14.963 8.691 14.512 1.00 82.69 75 ASP A N 1
ATOM 653 C CA . ASP A 1 75 ? -15.881 9.399 15.412 1.00 82.69 75 ASP A CA 1
ATOM 654 C C . ASP A 1 75 ? -15.911 8.766 16.815 1.00 82.69 75 ASP A C 1
ATOM 656 O O . ASP A 1 75 ? -16.069 9.447 17.824 1.00 82.69 75 ASP A O 1
ATOM 660 N N . THR A 1 76 ? -15.751 7.443 16.883 1.00 84.94 76 THR A N 1
ATOM 661 C CA . THR A 1 76 ? -15.788 6.668 18.135 1.00 84.94 76 THR A CA 1
ATOM 662 C C . THR A 1 76 ? -14.411 6.236 18.631 1.00 84.94 76 THR A C 1
ATOM 664 O O . THR A 1 76 ? -14.313 5.731 19.749 1.00 84.94 76 THR A O 1
ATOM 667 N N . LEU A 1 77 ? -13.369 6.387 17.803 1.00 82.50 77 LEU A N 1
ATOM 668 C CA . LEU A 1 77 ? -12.011 5.866 18.016 1.00 82.50 77 LEU A CA 1
ATOM 669 C C . LEU A 1 77 ? -11.958 4.349 18.277 1.00 82.50 77 LEU A C 1
ATOM 671 O O . LEU A 1 77 ? -10.988 3.834 18.832 1.00 82.50 77 LEU A O 1
ATOM 675 N N . LYS A 1 78 ? -13.003 3.616 17.875 1.00 84.88 78 LYS A N 1
ATOM 676 C CA . LYS A 1 78 ? -13.077 2.159 18.001 1.00 84.88 78 LYS A CA 1
ATOM 677 C C . LYS A 1 78 ? -12.629 1.494 16.711 1.00 84.88 78 LYS A C 1
ATOM 679 O O . LYS A 1 78 ? -12.926 1.971 15.613 1.00 84.88 78 LYS A O 1
ATOM 684 N N . TYR A 1 79 ? -11.972 0.349 16.860 1.00 83.56 79 TYR A N 1
ATOM 685 C CA . TYR A 1 79 ? -11.624 -0.519 15.748 1.00 83.56 79 TYR A CA 1
ATOM 686 C C . TYR A 1 79 ? -12.282 -1.895 15.887 1.00 83.56 79 TYR A C 1
ATOM 688 O O . TYR A 1 79 ? -12.512 -2.383 16.993 1.00 83.56 79 TYR A O 1
ATOM 696 N N . TYR A 1 80 ? -12.571 -2.525 14.751 1.00 83.69 80 TYR A N 1
ATOM 697 C CA . TYR A 1 80 ? -13.150 -3.863 14.668 1.00 83.69 80 TYR A CA 1
ATOM 698 C C . TYR A 1 80 ? -12.315 -4.721 13.728 1.00 83.69 80 TYR A C 1
ATOM 700 O O . TYR A 1 80 ? -11.952 -4.281 12.639 1.00 83.69 80 TYR A O 1
ATOM 708 N N . ARG A 1 81 ? -12.014 -5.950 14.143 1.00 84.69 81 ARG A N 1
ATOM 709 C CA . ARG A 1 81 ? -11.258 -6.917 13.345 1.00 84.69 81 ARG A CA 1
ATOM 710 C C . ARG A 1 81 ? -12.220 -7.778 12.534 1.00 84.69 81 ARG A C 1
ATOM 712 O O . ARG A 1 81 ? -13.180 -8.313 13.085 1.00 84.69 81 ARG A O 1
ATOM 719 N N . ILE A 1 82 ? -11.954 -7.912 11.243 1.00 79.94 82 ILE A N 1
ATOM 720 C CA . ILE A 1 82 ? -12.734 -8.719 10.310 1.00 79.94 82 ILE A CA 1
ATOM 721 C C . ILE A 1 82 ? -11.828 -9.839 9.809 1.00 79.94 82 ILE A C 1
ATOM 723 O O . ILE A 1 82 ? -10.850 -9.577 9.113 1.00 79.94 82 ILE A O 1
ATOM 727 N N . ASN A 1 83 ? -12.177 -11.076 10.153 1.00 81.56 83 ASN A N 1
ATOM 728 C CA . ASN A 1 83 ? -11.515 -12.272 9.642 1.00 81.56 83 ASN A CA 1
ATOM 729 C C . ASN A 1 83 ? -12.344 -12.833 8.489 1.00 81.56 83 ASN A C 1
ATOM 731 O O . ASN A 1 83 ? -13.525 -13.142 8.671 1.00 81.56 83 ASN A O 1
ATOM 735 N N . ILE A 1 84 ? -11.736 -12.976 7.316 1.00 77.06 84 ILE A N 1
ATOM 736 C CA . ILE A 1 84 ? -12.383 -13.611 6.173 1.00 77.06 84 ILE A CA 1
ATOM 737 C C . ILE A 1 84 ? -12.197 -15.118 6.304 1.00 77.06 84 ILE A C 1
ATOM 739 O O . ILE A 1 84 ? -11.106 -15.654 6.134 1.00 77.06 84 ILE A O 1
ATOM 743 N N . THR A 1 85 ? -13.281 -15.826 6.596 1.00 77.25 85 THR A N 1
ATOM 744 C CA . THR A 1 85 ? -13.304 -17.284 6.510 1.00 77.25 85 THR A CA 1
ATOM 745 C C . THR A 1 85 ? -13.619 -17.697 5.078 1.00 77.25 85 THR A C 1
ATOM 747 O O . THR A 1 85 ? -14.652 -17.335 4.515 1.00 77.25 85 THR A O 1
ATOM 750 N N . LYS A 1 86 ? -12.721 -18.472 4.463 1.00 73.12 86 LYS A N 1
ATOM 751 C CA . LYS A 1 86 ? -13.003 -19.113 3.174 1.00 73.12 86 LYS A CA 1
ATOM 752 C C . LYS A 1 86 ? -14.118 -20.132 3.402 1.00 73.12 86 LYS A C 1
ATOM 754 O O . LYS A 1 86 ? -13.984 -21.001 4.264 1.00 73.12 86 LYS A O 1
ATOM 759 N N . MET A 1 87 ? -15.227 -20.006 2.673 1.00 70.19 87 MET A N 1
ATOM 760 C CA . MET A 1 87 ? -16.263 -21.037 2.700 1.00 70.19 87 MET A CA 1
ATOM 761 C C . MET A 1 87 ? -15.662 -22.354 2.185 1.00 70.19 87 MET A C 1
ATOM 763 O O . MET A 1 87 ? -14.936 -22.325 1.188 1.00 70.19 87 MET A O 1
ATOM 767 N N . PRO A 1 88 ? -15.914 -23.491 2.857 1.00 71.38 88 PRO A N 1
ATOM 768 C CA . PRO A 1 88 ? -15.549 -24.787 2.308 1.00 71.38 88 PRO A CA 1
ATOM 769 C C . PRO A 1 88 ? -16.345 -25.007 1.015 1.00 71.38 88 PRO A C 1
ATOM 771 O O . PRO A 1 88 ? -17.565 -24.835 1.014 1.00 71.38 88 PRO A O 1
ATOM 774 N N . ASN A 1 89 ? -15.631 -25.315 -0.072 1.00 59.97 89 ASN A N 1
ATOM 775 C CA . ASN A 1 89 ? -16.219 -25.715 -1.355 1.00 59.97 89 ASN A CA 1
ATOM 776 C C . ASN A 1 89 ? -16.971 -27.043 -1.240 1.00 59.97 89 ASN A C 1
ATOM 778 O O . ASN A 1 89 ? -16.479 -27.924 -0.496 1.00 59.97 89 ASN A O 1
#

Mean predicted aligned error: 12.96 Å

Nearest PDB structures (foldseek):
  8u8b-assembly1_B  TM=6.191E-01  e=1.482E+00  Homo sapiens
  9er2-assembly1_O  TM=5.022E-01  e=2.121E+00  Homo sapiens
  2buj-assembly1_A  TM=5.841E-01  e=2.391E+00  Homo sapiens

Secondary structure (DSSP, 8-state):
--SHHHHHHHHHHHHHHHHHHHHHHHHHHHHHH----EEEETTEEEEEEEEETTTEEEEE---SS--EEEEEETTTTEEEEEE-PPPP-

Radius of gyration: 24.44 Å; Cα contacts (8 Å, |Δi|>4): 93; chains: 1; bounding box: 49×36×68 Å